Protein AF-A0A966RA26-F1 (afdb_monomer_lite)

Foldseek 3Di:
DVVVVVVVVVVVVVVVVVVVLQDDPDQDAQVQLQDVVVQVVLQVCQVVPWVWDDPDLVCNPCSLVVQCVLVVNHDSVVSQVQWLLFFCQWAPEPSQVVSNFNSVPPDDPPDGSVVVCVVQVWTARNVRGHIGGGNIHTNPGDGDDDHHD

Structure (mmCIF, N/CA/C/O backbone):
data_AF-A0A966RA26-F1
#
_entry.id   AF-A0A966RA26-F1
#
loop_
_atom_site.group_PDB
_atom_site.id
_atom_site.type_symbol
_atom_site.label_atom_id
_atom_site.label_alt_id
_atom_site.label_comp_id
_atom_site.label_asym_id
_atom_site.label_entity_id
_atom_site.label_seq_id
_atom_site.pdbx_PDB_ins_code
_atom_site.Cartn_x
_atom_site.Cartn_y
_atom_site.Cartn_z
_atom_site.occupancy
_atom_site.B_iso_or_equiv
_atom_site.auth_seq_id
_atom_site.auth_comp_id
_atom_site.auth_asym_id
_atom_site.auth_atom_id
_atom_site.pdbx_PDB_model_num
ATOM 1 N N . MET A 1 1 ? -38.266 -30.819 -6.755 1.00 63.22 1 MET A N 1
ATOM 2 C CA . MET A 1 1 ? -38.357 -29.348 -6.934 1.00 63.22 1 MET A CA 1
ATOM 3 C C . MET A 1 1 ? -38.166 -28.571 -5.631 1.00 63.22 1 MET A C 1
ATOM 5 O O . MET A 1 1 ? -37.283 -27.724 -5.590 1.00 63.22 1 MET A O 1
ATOM 9 N N . LEU A 1 2 ? -38.891 -28.904 -4.555 1.00 67.94 2 LEU A N 1
ATOM 10 C CA . LEU A 1 2 ? -38.866 -28.175 -3.273 1.00 67.94 2 LEU A CA 1
ATOM 11 C C . LEU A 1 2 ? -37.464 -28.025 -2.639 1.00 67.94 2 LEU A C 1
ATOM 13 O O . LEU A 1 2 ? -37.101 -26.960 -2.158 1.00 67.94 2 LEU A O 1
ATOM 17 N N . ARG A 1 3 ? -36.619 -29.062 -2.720 1.00 76.81 3 ARG A N 1
ATOM 18 C CA . ARG A 1 3 ? -35.261 -29.050 -2.141 1.00 76.81 3 ARG A CA 1
ATOM 19 C C . ARG A 1 3 ? -34.312 -28.044 -2.812 1.00 76.81 3 ARG A C 1
ATOM 21 O O . ARG A 1 3 ? -33.526 -27.401 -2.128 1.00 76.81 3 ARG A O 1
ATOM 28 N N . ARG A 1 4 ? -34.400 -27.871 -4.140 1.00 79.56 4 ARG A N 1
ATOM 29 C CA . ARG A 1 4 ? -33.624 -26.847 -4.874 1.00 79.56 4 ARG A CA 1
ATOM 30 C C . ARG A 1 4 ? -34.129 -25.437 -4.569 1.00 79.56 4 ARG A C 1
ATOM 32 O O . ARG A 1 4 ? -33.319 -24.526 -4.456 1.00 79.56 4 ARG A O 1
ATOM 39 N N . TYR A 1 5 ? -35.442 -25.281 -4.400 1.00 83.56 5 TYR A N 1
ATOM 40 C CA . TYR A 1 5 ? -36.055 -24.013 -4.009 1.00 83.56 5 TYR A CA 1
ATOM 41 C C . TYR A 1 5 ? -35.574 -23.564 -2.622 1.00 83.56 5 TYR A C 1
ATOM 43 O O . TYR A 1 5 ? -35.060 -22.460 -2.485 1.00 83.56 5 TYR A O 1
ATOM 51 N N . ILE A 1 6 ? -35.602 -24.464 -1.632 1.00 85.12 6 ILE A N 1
ATOM 52 C CA . ILE A 1 6 ? -35.115 -24.187 -0.271 1.00 85.12 6 ILE A CA 1
ATOM 53 C C . ILE A 1 6 ? -33.619 -23.834 -0.270 1.00 85.12 6 ILE A C 1
ATOM 55 O O . ILE A 1 6 ? -33.225 -22.860 0.360 1.00 85.12 6 ILE A O 1
ATOM 59 N N . ILE A 1 7 ? -32.778 -24.565 -1.015 1.00 86.94 7 ILE A N 1
ATOM 60 C CA . ILE A 1 7 ? -31.339 -24.249 -1.123 1.00 86.94 7 ILE A CA 1
ATOM 61 C C . ILE A 1 7 ? -31.110 -22.856 -1.733 1.00 86.94 7 ILE A C 1
ATOM 63 O O . ILE A 1 7 ? -30.216 -22.131 -1.294 1.00 86.94 7 ILE A O 1
ATOM 67 N N . ASN A 1 8 ? -31.905 -22.470 -2.733 1.00 85.50 8 ASN A N 1
ATOM 68 C CA . ASN A 1 8 ? -31.803 -21.152 -3.354 1.00 85.50 8 ASN A CA 1
ATOM 69 C C . ASN A 1 8 ? -32.271 -20.032 -2.417 1.00 85.50 8 ASN A C 1
ATOM 71 O O . ASN A 1 8 ? -31.614 -18.995 -2.365 1.00 85.50 8 ASN A O 1
ATOM 75 N N . GLU A 1 9 ? -33.337 -20.243 -1.644 1.00 89.50 9 GLU A N 1
ATOM 76 C CA . GLU A 1 9 ? -33.787 -19.266 -0.647 1.00 89.50 9 GLU A CA 1
ATOM 77 C C . GLU A 1 9 ? -32.794 -19.131 0.511 1.00 89.50 9 GLU A C 1
ATOM 79 O O . GLU A 1 9 ? -32.434 -18.015 0.877 1.00 89.50 9 GLU A O 1
ATOM 84 N N . ILE A 1 10 ? -32.218 -20.235 0.997 1.00 85.81 10 ILE A N 1
ATOM 85 C CA . ILE A 1 10 ? -31.133 -20.192 1.990 1.00 85.81 10 ILE A CA 1
ATOM 86 C C . ILE A 1 10 ? -29.924 -19.425 1.435 1.00 85.81 10 ILE A C 1
ATOM 88 O O . ILE A 1 10 ? -29.358 -18.579 2.124 1.00 85.81 10 ILE A O 1
ATOM 92 N N . ARG A 1 11 ? -29.540 -19.650 0.170 1.00 86.12 11 ARG A N 1
ATOM 93 C CA . ARG A 1 11 ? -28.471 -18.872 -0.479 1.00 86.12 11 ARG A CA 1
ATOM 94 C C . ARG A 1 11 ? -28.799 -17.387 -0.558 1.00 86.12 11 ARG A C 1
ATOM 96 O O . ARG A 1 11 ? -27.909 -16.588 -0.292 1.00 86.12 11 ARG A O 1
ATOM 103 N N . LYS A 1 12 ? -30.030 -17.010 -0.915 1.00 82.62 12 LYS A N 1
ATOM 104 C CA . LYS A 1 12 ? -30.457 -15.604 -0.951 1.00 82.62 12 LYS A CA 1
ATOM 105 C C . LYS A 1 12 ? -30.395 -14.966 0.431 1.00 82.62 12 LYS A C 1
ATOM 107 O O . LYS A 1 12 ? -29.879 -13.860 0.537 1.00 82.62 12 LYS A O 1
ATOM 112 N N . VAL A 1 13 ? -30.841 -15.666 1.474 1.00 78.38 13 VAL A N 1
ATOM 113 C CA . VAL A 1 13 ? -30.762 -15.184 2.861 1.00 78.38 13 VAL A CA 1
ATOM 114 C C . VAL A 1 13 ? -29.300 -14.990 3.275 1.00 78.38 13 VAL A C 1
ATOM 116 O O . VAL A 1 13 ? -28.931 -13.878 3.641 1.00 78.38 13 VAL A O 1
ATOM 119 N N . ILE A 1 14 ? -28.438 -15.993 3.076 1.00 75.00 14 ILE A N 1
ATOM 120 C CA . ILE A 1 14 ? -26.996 -15.911 3.383 1.00 75.00 14 ILE A CA 1
ATOM 121 C C . ILE A 1 14 ? -26.301 -14.795 2.583 1.00 75.00 14 ILE A C 1
ATOM 123 O O . ILE A 1 14 ? -25.427 -14.097 3.098 1.00 75.00 14 ILE A O 1
ATOM 127 N N . LEU A 1 15 ? -26.656 -14.614 1.307 1.00 69.12 15 LEU A N 1
ATOM 128 C CA . LEU A 1 15 ? -26.140 -13.518 0.483 1.00 69.12 15 LEU A CA 1
ATOM 129 C C . LEU A 1 15 ? -26.641 -12.162 0.992 1.00 69.12 15 LEU A C 1
ATOM 131 O O . LEU A 1 15 ? -25.860 -11.220 1.056 1.00 69.12 15 LEU A O 1
ATOM 135 N N . SER A 1 16 ? -27.907 -12.066 1.400 1.00 63.69 16 SER A N 1
ATOM 136 C CA . SER A 1 16 ? -28.485 -10.837 1.947 1.00 63.69 16 SER A CA 1
ATOM 137 C C . SER A 1 16 ? -27.855 -10.440 3.286 1.00 63.69 16 SER A C 1
ATOM 139 O O . SER A 1 16 ? -27.627 -9.257 3.518 1.00 63.69 16 SER A O 1
ATOM 141 N N . GLU A 1 17 ? -27.504 -11.405 4.138 1.00 60.62 17 GLU A N 1
ATOM 142 C CA . GLU A 1 17 ? -26.775 -11.170 5.389 1.00 60.62 17 GLU A CA 1
ATOM 143 C C . GLU A 1 17 ? -25.339 -10.708 5.121 1.00 60.62 17 GLU A C 1
ATOM 145 O O . GLU A 1 17 ? -24.902 -9.715 5.700 1.00 60.62 17 GLU A O 1
ATOM 150 N N . LYS A 1 18 ? -24.643 -11.330 4.157 1.00 56.41 18 LYS A N 1
ATOM 151 C CA . LYS A 1 18 ? -23.314 -10.877 3.706 1.00 56.41 18 LYS A CA 1
ATOM 152 C C . LYS A 1 18 ? -23.324 -9.451 3.152 1.00 56.41 18 LYS A C 1
ATOM 154 O O . LYS A 1 18 ? -22.372 -8.718 3.376 1.00 56.41 18 LYS A O 1
ATOM 159 N N . VAL A 1 19 ? -24.390 -9.051 2.456 1.00 55.00 19 VAL A N 1
ATOM 160 C CA . VAL A 1 19 ? -24.553 -7.688 1.915 1.00 55.00 19 VAL A CA 1
ATOM 161 C C . VAL A 1 19 ? -24.877 -6.666 3.016 1.00 55.00 19 VAL A C 1
ATOM 163 O O . VAL A 1 19 ? -24.538 -5.491 2.883 1.00 55.00 19 VAL A O 1
ATOM 166 N N . LYS A 1 20 ? -25.505 -7.083 4.125 1.00 49.97 20 LYS A N 1
ATOM 167 C CA . LYS A 1 20 ? -25.838 -6.189 5.249 1.00 49.97 20 LYS A CA 1
ATOM 168 C C . LYS A 1 20 ? -24.618 -5.769 6.076 1.00 49.97 20 LYS A C 1
ATOM 170 O O . LYS A 1 20 ? -24.649 -4.690 6.660 1.00 49.97 20 LYS A O 1
ATOM 175 N N . GLU A 1 21 ? -23.544 -6.557 6.098 1.00 48.75 21 GLU A N 1
ATOM 176 C CA . GLU A 1 21 ? -22.324 -6.217 6.849 1.00 48.75 21 GLU A CA 1
ATOM 177 C C . GLU A 1 21 ? -21.466 -5.107 6.212 1.00 48.75 21 GLU A C 1
ATOM 179 O O . GLU A 1 21 ? -20.607 -4.552 6.895 1.00 48.75 21 GLU A O 1
ATOM 184 N N . ASP A 1 22 ? -21.722 -4.727 4.955 1.00 48.31 22 ASP A N 1
ATOM 185 C CA . ASP A 1 22 ? -20.960 -3.680 4.255 1.00 48.31 22 ASP A CA 1
ATOM 186 C C . ASP A 1 22 ? -21.591 -2.275 4.358 1.00 48.31 22 ASP A C 1
ATOM 188 O O . ASP A 1 22 ? -21.029 -1.295 3.867 1.00 48.31 22 ASP A O 1
ATOM 192 N N . LYS A 1 23 ? -22.742 -2.124 5.034 1.00 45.75 23 LYS A N 1
ATOM 193 C CA . LYS A 1 23 ? -23.426 -0.828 5.204 1.00 45.75 23 LYS A CA 1
ATOM 194 C C . LYS A 1 23 ? -23.487 -0.369 6.662 1.00 45.75 23 LYS A C 1
ATOM 196 O O . LYS A 1 23 ? -24.548 -0.410 7.274 1.00 45.75 23 LYS A O 1
ATOM 201 N N . LYS A 1 24 ? -22.385 0.187 7.175 1.00 43.34 24 LYS A N 1
ATOM 202 C CA . LYS A 1 24 ? -22.418 1.296 8.153 1.00 43.34 24 LYS A CA 1
ATOM 203 C C . LYS A 1 24 ? -21.231 2.236 7.928 1.00 43.34 24 LYS A C 1
ATOM 205 O O . LYS A 1 24 ? -20.143 2.050 8.462 1.00 43.34 24 LYS A O 1
ATOM 210 N N . SER A 1 25 ? -21.463 3.258 7.111 1.00 49.84 25 SER A N 1
ATOM 211 C CA . SER A 1 25 ? -20.623 4.451 7.013 1.00 49.84 25 SER A CA 1
ATOM 212 C C . SER A 1 25 ? -20.858 5.340 8.235 1.00 49.84 25 SER A C 1
ATOM 214 O O . SER A 1 25 ? -22.004 5.688 8.516 1.00 49.84 25 SER A O 1
ATOM 216 N N . GLY A 1 26 ? -19.792 5.719 8.937 1.00 49.78 26 GLY A N 1
ATOM 217 C CA . GLY A 1 26 ? -19.853 6.735 9.990 1.00 49.78 26 GLY A CA 1
ATOM 218 C C . GLY A 1 26 ? -18.783 6.541 11.049 1.00 49.78 26 GLY A C 1
ATOM 219 O O . GLY A 1 26 ? -17.806 7.277 11.049 1.00 49.78 26 GLY A O 1
ATOM 220 N N . ASP A 1 27 ? -18.898 5.498 11.876 1.00 58.19 27 ASP A N 1
ATOM 221 C CA . ASP A 1 27 ? -18.121 5.384 13.126 1.00 58.19 27 ASP A CA 1
ATOM 222 C C . ASP A 1 27 ? -17.381 4.067 13.358 1.00 58.19 27 ASP A C 1
ATOM 224 O O . ASP A 1 27 ? -16.516 3.995 14.227 1.00 58.19 27 ASP A O 1
ATOM 228 N N . THR A 1 28 ? -17.634 3.036 12.559 1.00 83.25 28 THR A N 1
ATOM 229 C CA . THR A 1 28 ? -17.055 1.707 12.788 1.00 83.25 28 THR A CA 1
ATOM 230 C C . THR A 1 28 ? -15.886 1.411 11.852 1.00 83.25 28 THR A C 1
ATOM 232 O O . THR A 1 28 ? -15.922 1.758 10.671 1.00 83.25 28 THR A O 1
ATOM 235 N N . CYS A 1 29 ? -14.847 0.754 12.375 1.00 92.50 29 CYS A N 1
ATOM 236 C CA . CYS A 1 29 ? -13.703 0.289 11.591 1.00 92.50 29 CYS A CA 1
ATOM 237 C C . CYS A 1 29 ? -14.141 -0.630 10.438 1.00 92.50 29 CYS A C 1
ATOM 239 O O . CYS A 1 29 ? -15.020 -1.472 10.651 1.00 92.50 29 CYS A O 1
ATOM 241 N N . PRO A 1 30 ? -13.539 -0.531 9.234 1.00 95.00 30 PRO A N 1
ATOM 242 C CA . PRO A 1 30 ? -13.830 -1.479 8.166 1.00 95.00 30 PRO A CA 1
ATOM 243 C C . PRO A 1 30 ? -13.511 -2.903 8.626 1.00 95.00 30 PRO A C 1
ATOM 245 O O . PRO A 1 30 ? -12.447 -3.151 9.184 1.00 95.00 30 PRO A O 1
ATOM 248 N N . ARG A 1 31 ? -14.393 -3.870 8.360 1.00 94.88 31 ARG A N 1
ATOM 249 C CA . ARG A 1 31 ? -14.232 -5.242 8.875 1.00 94.88 31 ARG A CA 1
ATOM 250 C C . ARG A 1 31 ? -12.881 -5.861 8.531 1.00 94.88 31 ARG A C 1
ATOM 252 O O . ARG A 1 31 ? -12.254 -6.465 9.389 1.00 94.88 31 ARG A O 1
ATOM 259 N N . ALA A 1 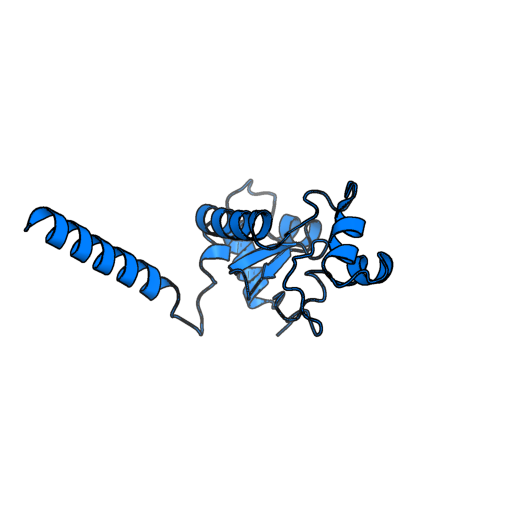32 ? -12.389 -5.647 7.313 1.00 96.44 32 ALA A N 1
ATOM 260 C CA . ALA A 1 32 ? -11.094 -6.162 6.872 1.00 96.44 32 ALA A CA 1
ATOM 261 C C . ALA A 1 32 ? -9.885 -5.526 7.591 1.00 96.44 32 ALA A C 1
ATOM 263 O O . ALA A 1 32 ? -8.778 -6.051 7.502 1.00 96.44 32 ALA A O 1
ATOM 264 N N . THR A 1 33 ? -10.042 -4.422 8.330 1.00 95.19 33 THR A N 1
ATOM 265 C CA . THR A 1 33 ? -8.964 -3.964 9.218 1.00 95.19 33 THR A CA 1
ATOM 266 C C . THR A 1 33 ? -8.881 -4.813 10.481 1.00 95.19 33 THR A C 1
ATOM 268 O O . THR A 1 33 ? -7.827 -4.817 11.103 1.00 95.19 33 THR A O 1
ATOM 271 N N . GLN A 1 34 ? -9.950 -5.505 10.886 1.00 93.19 34 GLN A N 1
ATOM 272 C CA . GLN A 1 34 ? -10.021 -6.311 12.117 1.00 93.19 34 GLN A CA 1
ATOM 273 C C . GLN A 1 34 ? -9.971 -7.816 11.847 1.00 93.19 34 GLN A C 1
ATOM 275 O O . GLN A 1 34 ? -9.343 -8.551 12.593 1.00 93.19 34 GLN A O 1
ATOM 280 N N . ASP A 1 35 ? -10.607 -8.274 10.770 1.00 93.69 35 ASP A N 1
ATOM 281 C CA . ASP A 1 35 ? -10.712 -9.685 10.408 1.00 93.69 35 ASP A CA 1
ATOM 282 C C . ASP A 1 35 ? -9.562 -10.091 9.461 1.00 93.69 35 ASP A C 1
ATOM 284 O O . ASP A 1 35 ? -9.554 -9.694 8.284 1.00 93.69 35 ASP A O 1
ATOM 288 N N . PRO A 1 36 ? -8.588 -10.900 9.925 1.00 93.81 36 PRO A N 1
ATOM 289 C CA . PRO A 1 36 ? -7.460 -11.327 9.102 1.00 93.81 36 PRO A CA 1
ATOM 290 C C . PRO A 1 36 ? -7.864 -12.276 7.964 1.00 93.81 36 PRO A C 1
ATOM 292 O O . PRO A 1 36 ? -7.206 -12.279 6.917 1.00 93.81 36 PRO A O 1
ATOM 295 N N . VAL A 1 37 ? -8.938 -13.057 8.123 1.00 95.88 37 VAL A N 1
ATOM 296 C CA . VAL A 1 37 ? -9.435 -13.987 7.100 1.00 95.88 37 VAL A CA 1
ATOM 297 C C . VAL A 1 37 ? -10.077 -13.202 5.962 1.00 95.88 37 VAL A C 1
ATOM 299 O O . VAL A 1 37 ? -9.727 -13.414 4.795 1.00 95.88 37 VAL A O 1
ATOM 302 N N . LEU A 1 38 ? -10.949 -12.242 6.280 1.00 97.06 38 LEU A N 1
ATOM 303 C CA . LEU A 1 38 ? -11.549 -11.356 5.280 1.00 97.06 38 LEU A CA 1
ATOM 304 C C . LEU A 1 38 ? -10.483 -10.510 4.572 1.00 97.06 38 LEU A C 1
ATOM 306 O O . LEU A 1 38 ? -10.469 -10.439 3.341 1.00 97.06 38 LEU A O 1
ATOM 310 N N . ASN A 1 39 ? -9.541 -9.937 5.326 1.00 97.44 39 ASN A N 1
ATOM 311 C CA . ASN A 1 39 ? -8.422 -9.183 4.765 1.00 97.44 39 ASN A CA 1
ATOM 312 C C . ASN A 1 39 ? -7.602 -10.020 3.774 1.00 97.44 39 ASN A C 1
ATOM 314 O O . ASN A 1 39 ? -7.287 -9.570 2.672 1.00 97.44 39 ASN A O 1
ATOM 318 N N . THR A 1 40 ? -7.273 -11.257 4.153 1.00 97.50 40 THR A N 1
ATOM 319 C CA . THR A 1 40 ? -6.479 -12.173 3.325 1.00 97.50 40 THR A CA 1
ATOM 320 C C . THR A 1 40 ? -7.243 -12.596 2.080 1.00 97.50 40 THR A C 1
ATOM 322 O O . THR A 1 40 ? -6.665 -12.634 0.994 1.00 97.50 40 THR A O 1
ATOM 325 N N . LYS A 1 41 ? -8.548 -12.855 2.197 1.00 98.44 41 LYS A N 1
ATOM 326 C CA . LYS A 1 41 ? -9.412 -13.145 1.052 1.00 98.44 41 LYS A CA 1
ATOM 327 C C . LYS A 1 41 ? -9.408 -11.993 0.044 1.00 98.44 41 LYS A C 1
ATOM 329 O O . LYS A 1 41 ? -9.210 -12.236 -1.147 1.00 98.44 41 LYS A O 1
ATOM 334 N N . ASN A 1 42 ? -9.574 -10.758 0.513 1.00 98.50 42 ASN A N 1
ATOM 335 C CA . ASN A 1 42 ? -9.599 -9.572 -0.343 1.00 98.50 42 ASN A CA 1
ATOM 336 C C . ASN A 1 42 ? -8.227 -9.304 -0.983 1.00 98.50 42 ASN A C 1
ATOM 338 O O . ASN A 1 42 ? -8.143 -9.119 -2.196 1.00 98.50 42 ASN A O 1
ATOM 342 N N . ARG A 1 43 ? -7.136 -9.414 -0.212 1.00 98.44 43 ARG A N 1
ATOM 343 C CA . ARG A 1 43 ? -5.763 -9.328 -0.734 1.00 98.44 43 ARG A CA 1
ATOM 344 C C . ARG A 1 43 ? -5.498 -10.377 -1.813 1.00 98.44 43 ARG A C 1
ATOM 346 O O . ARG A 1 43 ? -4.966 -10.052 -2.866 1.00 98.44 43 ARG A O 1
ATOM 353 N N . ASN A 1 44 ? -5.874 -11.632 -1.576 1.00 98.31 44 ASN A N 1
ATOM 354 C CA . ASN A 1 44 ? -5.636 -12.716 -2.529 1.00 98.31 44 ASN A CA 1
ATOM 355 C C . ASN A 1 44 ? -6.461 -12.543 -3.809 1.00 98.31 44 ASN A C 1
ATOM 357 O O . ASN A 1 44 ? -5.987 -12.907 -4.883 1.00 98.31 44 ASN A O 1
ATOM 361 N N . LYS A 1 45 ? -7.666 -11.965 -3.717 1.00 98.44 45 LYS A N 1
ATOM 362 C CA . LYS A 1 45 ? -8.428 -11.548 -4.899 1.00 98.44 45 LYS A CA 1
ATOM 363 C C . LYS A 1 45 ? -7.659 -10.484 -5.688 1.00 98.44 45 LYS A C 1
ATOM 365 O O . LYS A 1 45 ? -7.498 -10.647 -6.891 1.00 98.44 45 LYS A O 1
ATOM 370 N N . ALA A 1 46 ? -7.132 -9.459 -5.015 1.00 98.44 46 ALA A N 1
ATOM 371 C CA . ALA A 1 46 ? -6.352 -8.404 -5.661 1.00 98.44 46 ALA A CA 1
ATOM 372 C C . ALA A 1 46 ? -5.051 -8.924 -6.302 1.00 98.44 46 ALA A C 1
ATOM 374 O O . ALA A 1 46 ? -4.702 -8.495 -7.394 1.00 98.44 46 ALA A O 1
ATOM 375 N N . ILE A 1 47 ? -4.368 -9.893 -5.683 1.00 98.38 47 ILE A N 1
ATOM 376 C CA . ILE A 1 47 ? -3.187 -10.546 -6.279 1.00 98.38 47 ILE A CA 1
ATOM 377 C C . ILE A 1 47 ? -3.567 -11.269 -7.574 1.00 98.38 47 ILE A C 1
ATOM 379 O O . ILE A 1 47 ? -2.892 -11.118 -8.582 1.00 98.38 47 ILE A O 1
ATOM 383 N N . LYS A 1 48 ? -4.646 -12.060 -7.549 1.00 98.00 48 LYS A N 1
ATOM 384 C CA . LYS A 1 48 ? -5.012 -12.942 -8.667 1.00 98.00 48 LYS A CA 1
ATOM 385 C C . LYS A 1 48 ? -5.694 -12.233 -9.832 1.00 98.00 48 LYS A C 1
ATOM 387 O O . LYS A 1 48 ? -5.662 -12.756 -10.935 1.00 98.00 48 LYS A O 1
ATOM 392 N N . GLN A 1 49 ? -6.402 -11.140 -9.564 1.00 97.75 49 GLN A N 1
ATOM 393 C CA . GLN A 1 49 ? -7.302 -10.519 -10.543 1.00 97.75 49 GLN A CA 1
ATOM 394 C C . GLN A 1 49 ? -6.935 -9.078 -10.884 1.00 97.75 49 GLN A C 1
ATOM 396 O O . GLN A 1 49 ? -7.493 -8.546 -11.832 1.00 97.75 49 GLN A O 1
ATOM 401 N N . LEU A 1 50 ? -6.088 -8.432 -10.078 1.00 97.88 50 LEU A N 1
ATOM 402 C CA . LEU A 1 50 ? -5.833 -6.990 -10.153 1.00 97.88 50 LEU A CA 1
ATOM 403 C C . LEU A 1 50 ? -4.340 -6.668 -9.995 1.00 97.88 50 LEU A C 1
ATOM 405 O O . LEU A 1 50 ? -3.994 -5.578 -9.538 1.00 97.88 50 LEU A O 1
ATOM 409 N N . GLY A 1 51 ? -3.462 -7.641 -10.252 1.00 97.75 51 GLY A N 1
ATOM 410 C CA . GLY A 1 51 ? -2.017 -7.424 -10.290 1.00 97.75 51 GLY A CA 1
ATOM 411 C C . GLY A 1 51 ? -1.419 -6.843 -9.008 1.00 97.75 51 GLY A C 1
ATOM 412 O O . GLY A 1 51 ? -0.436 -6.103 -9.076 1.00 97.75 51 GLY A O 1
ATOM 413 N N . TYR A 1 52 ? -2.006 -7.123 -7.832 1.00 98.56 52 TYR A N 1
ATOM 414 C CA . TYR A 1 52 ? -1.492 -6.574 -6.577 1.00 98.56 52 TYR A CA 1
ATOM 415 C C . TYR A 1 52 ? -0.097 -7.121 -6.262 1.00 98.56 52 TYR A C 1
ATOM 417 O O . TYR A 1 52 ? 0.056 -8.284 -5.880 1.00 98.56 52 TYR A O 1
ATOM 425 N N . GLY A 1 53 ? 0.923 -6.272 -6.366 1.00 97.62 53 GLY A N 1
ATOM 426 C CA . GLY A 1 53 ? 2.303 -6.717 -6.271 1.00 97.62 53 GLY A CA 1
ATOM 427 C C . GLY A 1 53 ? 3.348 -5.603 -6.389 1.00 97.62 53 GLY A C 1
ATOM 428 O O . GLY A 1 53 ? 3.022 -4.426 -6.222 1.00 97.62 53 GLY A O 1
ATOM 429 N N . PRO A 1 54 ? 4.620 -5.979 -6.596 1.00 97.12 54 PRO A N 1
ATOM 430 C CA . PRO A 1 54 ? 5.114 -7.355 -6.483 1.00 97.12 54 PRO A CA 1
ATOM 431 C C . PRO A 1 54 ? 4.999 -7.864 -5.032 1.00 97.12 54 PRO A C 1
ATOM 433 O O . PRO A 1 54 ? 4.893 -7.086 -4.073 1.00 97.12 54 PRO A O 1
ATOM 436 N N . ALA A 1 55 ? 5.022 -9.187 -4.836 1.00 94.69 55 ALA A N 1
ATOM 437 C CA . ALA A 1 55 ? 4.960 -9.777 -3.494 1.00 94.69 55 ALA A CA 1
ATOM 438 C C . ALA A 1 55 ? 6.123 -9.289 -2.611 1.00 94.69 55 ALA A C 1
ATOM 440 O O . ALA A 1 55 ? 5.904 -8.907 -1.462 1.00 94.69 55 ALA A O 1
ATOM 441 N N . ASN A 1 56 ? 7.334 -9.205 -3.163 1.00 95.75 56 ASN A N 1
ATOM 442 C CA . ASN A 1 56 ? 8.477 -8.559 -2.528 1.00 95.75 56 ASN A CA 1
ATOM 443 C C . ASN A 1 56 ? 8.981 -7.404 -3.413 1.00 95.75 56 ASN A C 1
ATOM 445 O O . ASN A 1 56 ? 9.662 -7.666 -4.401 1.00 95.75 56 ASN A O 1
ATOM 449 N N . PRO A 1 57 ? 8.716 -6.132 -3.058 1.00 94.94 57 PRO A N 1
ATOM 450 C CA . PRO A 1 57 ? 9.224 -4.975 -3.805 1.00 94.94 57 PRO A CA 1
ATOM 451 C C . PRO A 1 57 ? 10.746 -4.913 -3.974 1.00 94.94 57 PRO A C 1
ATOM 453 O O . PRO A 1 57 ? 11.210 -4.271 -4.907 1.00 94.94 57 PRO A O 1
ATOM 456 N N . ALA A 1 58 ? 11.526 -5.580 -3.114 1.00 96.06 58 ALA A N 1
ATOM 457 C CA . ALA A 1 58 ? 12.983 -5.657 -3.248 1.00 96.06 58 ALA A CA 1
ATOM 458 C C . ALA A 1 58 ? 13.458 -6.753 -4.220 1.00 96.06 58 ALA A C 1
ATOM 460 O O . ALA A 1 58 ? 14.634 -6.798 -4.564 1.00 96.06 58 ALA A O 1
ATOM 461 N N . LYS A 1 59 ? 12.564 -7.654 -4.642 1.00 97.19 59 LYS A N 1
ATOM 462 C CA . LYS A 1 59 ? 12.835 -8.727 -5.607 1.00 97.19 59 LYS A CA 1
ATOM 463 C C . LYS A 1 59 ? 11.678 -8.802 -6.614 1.00 97.19 59 LYS A C 1
ATOM 465 O O . LYS A 1 59 ? 10.906 -9.758 -6.561 1.00 97.19 59 LYS A O 1
ATOM 470 N N . PRO A 1 60 ? 11.498 -7.768 -7.458 1.00 96.88 60 PRO A N 1
ATOM 471 C CA . PRO A 1 60 ? 10.325 -7.664 -8.319 1.00 96.88 60 PRO A CA 1
ATOM 472 C C . PRO A 1 60 ? 10.330 -8.655 -9.490 1.00 96.88 60 PRO A C 1
ATOM 474 O O . PRO A 1 60 ? 9.252 -8.954 -9.990 1.00 96.88 60 PRO A O 1
ATOM 477 N N . GLY A 1 61 ? 11.496 -9.166 -9.911 1.00 97.25 61 GLY A N 1
ATOM 478 C CA . GLY A 1 61 ? 11.606 -9.875 -11.191 1.00 97.25 61 GLY A CA 1
ATOM 479 C C . GLY A 1 61 ? 11.104 -8.984 -12.327 1.00 97.25 61 GLY A C 1
ATOM 480 O O . GLY A 1 61 ? 11.310 -7.769 -12.263 1.00 97.25 61 GLY A O 1
ATOM 481 N N . ASP A 1 62 ? 10.359 -9.582 -13.254 1.00 97.75 62 ASP A N 1
ATOM 482 C CA . ASP A 1 62 ? 9.824 -8.918 -14.452 1.00 97.75 62 ASP A CA 1
ATOM 483 C C . ASP A 1 62 ? 8.513 -8.139 -14.192 1.00 97.75 62 ASP A C 1
ATOM 485 O O . ASP A 1 62 ? 7.874 -7.615 -15.101 1.00 97.75 62 ASP A O 1
ATOM 489 N N . PHE A 1 63 ? 8.080 -8.041 -12.925 1.00 98.38 63 PHE A N 1
ATOM 490 C CA . PHE A 1 63 ? 6.784 -7.456 -12.555 1.00 98.38 63 PHE A CA 1
ATOM 491 C C . PHE A 1 63 ? 6.581 -6.033 -13.093 1.00 98.38 63 PHE A C 1
ATOM 493 O O . PHE A 1 63 ? 5.453 -5.630 -13.376 1.00 98.38 63 PHE A O 1
ATOM 500 N N . TRP A 1 64 ? 7.646 -5.229 -13.153 1.00 98.38 64 TRP A N 1
ATOM 501 C CA . TRP A 1 64 ? 7.522 -3.837 -13.583 1.00 98.38 64 TRP A CA 1
ATOM 502 C C . TRP A 1 64 ? 7.524 -3.689 -15.101 1.00 98.38 64 TRP A C 1
ATOM 504 O O . TRP A 1 64 ? 6.858 -2.774 -15.580 1.00 98.38 64 TRP A O 1
ATOM 514 N N . GLU A 1 65 ? 8.211 -4.567 -15.835 1.00 98.56 65 GLU A N 1
ATOM 515 C CA . GLU A 1 65 ? 8.044 -4.696 -17.283 1.00 98.56 65 GLU A CA 1
ATOM 516 C C . GLU A 1 65 ? 6.601 -5.101 -17.619 1.00 98.56 65 GLU A C 1
ATOM 518 O O . GLU A 1 65 ? 5.927 -4.380 -18.347 1.00 98.56 65 GLU A O 1
ATOM 523 N N . GLU A 1 66 ? 6.069 -6.155 -16.989 1.00 98.25 66 GLU A N 1
ATOM 524 C CA . GLU A 1 66 ? 4.680 -6.603 -17.201 1.00 98.25 66 GLU A CA 1
ATOM 525 C C . GLU A 1 66 ? 3.652 -5.516 -16.839 1.00 98.25 66 GLU A C 1
ATOM 527 O O . GLU A 1 66 ? 2.599 -5.375 -17.463 1.00 98.25 66 GLU A O 1
ATOM 532 N N . LYS A 1 67 ? 3.932 -4.726 -15.794 1.00 98.38 67 LYS A N 1
ATOM 533 C CA . LYS A 1 67 ? 3.064 -3.611 -15.399 1.00 98.38 67 LYS A CA 1
ATOM 534 C C . LYS A 1 67 ? 3.075 -2.493 -16.436 1.00 98.38 67 LYS A C 1
ATOM 536 O O . LYS A 1 67 ? 2.025 -1.905 -16.663 1.00 98.38 67 LYS A O 1
ATOM 541 N N . ALA A 1 68 ? 4.238 -2.186 -16.998 1.00 98.56 68 ALA A N 1
ATOM 542 C CA . ALA A 1 68 ? 4.392 -1.180 -18.037 1.00 98.56 68 ALA A CA 1
ATOM 543 C C . ALA A 1 68 ? 3.650 -1.579 -19.319 1.00 98.56 68 ALA A C 1
ATOM 545 O O . ALA A 1 68 ? 2.866 -0.782 -19.820 1.00 98.56 68 ALA A O 1
ATOM 546 N N . GLU A 1 69 ? 3.817 -2.827 -19.767 1.00 98.50 69 GLU A N 1
ATOM 547 C CA . GLU A 1 69 ? 3.099 -3.392 -20.920 1.00 98.50 69 GLU A CA 1
ATOM 548 C C . GLU A 1 69 ? 1.576 -3.306 -20.731 1.00 98.50 69 GLU A C 1
ATOM 550 O O . GLU A 1 69 ? 0.859 -2.829 -21.605 1.00 98.50 69 GLU A O 1
ATOM 555 N N . MET A 1 70 ? 1.073 -3.682 -19.547 1.00 97.75 70 MET A N 1
ATOM 556 C CA . MET A 1 70 ? -0.363 -3.620 -19.238 1.00 97.75 70 MET A CA 1
ATOM 557 C C . MET A 1 70 ? -0.950 -2.203 -19.338 1.00 97.75 70 MET A C 1
ATOM 559 O O . MET A 1 70 ? -2.119 -2.053 -19.684 1.00 97.75 70 MET A O 1
ATOM 563 N N . TRP A 1 71 ? -0.153 -1.174 -19.046 1.00 97.19 71 TRP A N 1
ATOM 564 C CA . TRP A 1 71 ? -0.544 0.234 -19.147 1.00 97.19 71 TRP A CA 1
ATOM 565 C C . TRP A 1 71 ? -0.208 0.831 -20.525 1.00 97.19 71 TRP A C 1
ATOM 567 O O . TRP A 1 71 ? 0.205 1.982 -20.596 1.00 97.19 71 TRP A O 1
ATOM 577 N N . ASP A 1 72 ? -0.392 0.066 -21.604 1.00 97.94 72 ASP A N 1
ATOM 578 C CA . ASP A 1 72 ? -0.110 0.474 -22.989 1.00 97.94 72 ASP A CA 1
ATOM 579 C C . ASP A 1 72 ? 1.368 0.851 -23.225 1.00 97.94 72 ASP A C 1
ATOM 581 O O . ASP A 1 72 ? 1.684 1.910 -23.772 1.00 97.94 72 ASP A O 1
ATOM 585 N N . ASP A 1 73 ? 2.283 -0.025 -22.797 1.00 98.12 73 ASP A N 1
ATOM 586 C CA . ASP A 1 73 ? 3.733 0.090 -23.038 1.00 98.12 73 ASP A CA 1
ATOM 587 C C . ASP A 1 73 ? 4.373 1.407 -22.541 1.00 98.12 73 ASP A C 1
ATOM 589 O O . ASP A 1 73 ? 5.330 1.931 -23.125 1.00 98.12 73 ASP A O 1
ATOM 593 N N . ILE A 1 74 ? 3.877 1.957 -21.427 1.00 98.50 74 ILE A N 1
ATOM 594 C CA . ILE A 1 74 ? 4.485 3.131 -20.778 1.00 98.50 74 ILE A CA 1
ATOM 595 C C . ILE A 1 74 ? 5.919 2.846 -20.298 1.00 98.50 74 ILE A C 1
ATOM 597 O O . ILE A 1 74 ? 6.316 1.698 -20.100 1.00 98.50 74 ILE A O 1
ATOM 601 N N . PRO A 1 75 ? 6.732 3.874 -20.000 1.00 98.75 75 PRO A N 1
ATOM 602 C CA . PRO A 1 75 ? 8.032 3.657 -19.380 1.00 98.75 75 PRO A CA 1
ATOM 603 C C . PRO A 1 75 ? 7.935 2.888 -18.049 1.00 98.75 75 PRO A C 1
ATOM 605 O O . PRO A 1 75 ? 7.152 3.226 -17.162 1.00 98.75 75 PRO A O 1
ATOM 608 N N . VAL A 1 76 ? 8.830 1.919 -17.828 1.00 98.50 76 VAL A N 1
ATOM 609 C CA . VAL A 1 76 ? 8.939 1.173 -16.553 1.00 98.50 76 VAL A CA 1
ATOM 610 C C . VAL A 1 76 ? 9.108 2.102 -15.340 1.00 98.50 76 VAL A C 1
ATOM 612 O O . VAL A 1 76 ? 8.649 1.800 -14.236 1.00 98.50 76 VAL A O 1
ATOM 615 N N . SER A 1 77 ? 9.773 3.246 -15.518 1.00 98.44 77 SER A N 1
ATOM 616 C CA . SER A 1 77 ? 9.903 4.280 -14.484 1.00 98.44 77 SER A CA 1
ATOM 617 C C . SER A 1 77 ? 8.559 4.905 -14.104 1.00 98.44 77 SER A C 1
ATOM 619 O O . SER A 1 77 ? 8.333 5.182 -12.925 1.00 98.44 77 SER A O 1
ATOM 621 N N . GLU A 1 78 ? 7.667 5.091 -15.074 1.00 98.50 78 GLU A N 1
ATOM 622 C CA . GLU A 1 78 ? 6.316 5.597 -14.863 1.00 98.50 78 GLU A CA 1
ATOM 623 C C . GLU A 1 78 ? 5.461 4.560 -14.132 1.00 98.50 78 GLU A C 1
ATOM 625 O O . GLU A 1 78 ? 4.909 4.877 -13.077 1.00 98.50 78 GLU A O 1
ATOM 630 N N . ALA A 1 79 ? 5.481 3.295 -14.569 1.00 98.31 79 ALA A N 1
ATOM 631 C CA . ALA A 1 79 ? 4.811 2.196 -13.866 1.00 98.31 79 ALA A CA 1
ATOM 632 C C . ALA A 1 79 ? 5.266 2.093 -12.394 1.00 98.31 79 ALA A C 1
ATOM 634 O O . ALA A 1 79 ? 4.446 1.974 -11.481 1.00 98.31 79 ALA A O 1
ATOM 635 N N . LYS A 1 80 ? 6.576 2.229 -12.129 1.00 98.19 80 LYS A N 1
ATOM 636 C CA . LYS A 1 80 ? 7.155 2.248 -10.769 1.00 98.19 80 LYS A CA 1
ATOM 637 C C . LYS A 1 80 ? 6.706 3.437 -9.916 1.00 98.19 80 LYS A C 1
ATOM 639 O O . LYS A 1 80 ? 6.807 3.369 -8.689 1.00 98.19 80 LYS A O 1
ATOM 644 N N . SER A 1 81 ? 6.228 4.517 -10.531 1.00 98.19 81 SER A N 1
ATOM 645 C CA . SER A 1 81 ? 5.702 5.686 -9.821 1.00 98.19 81 SER A CA 1
ATOM 646 C C . SER A 1 81 ? 4.257 5.492 -9.342 1.00 98.19 81 SER A C 1
ATOM 648 O O . SER A 1 81 ? 3.828 6.162 -8.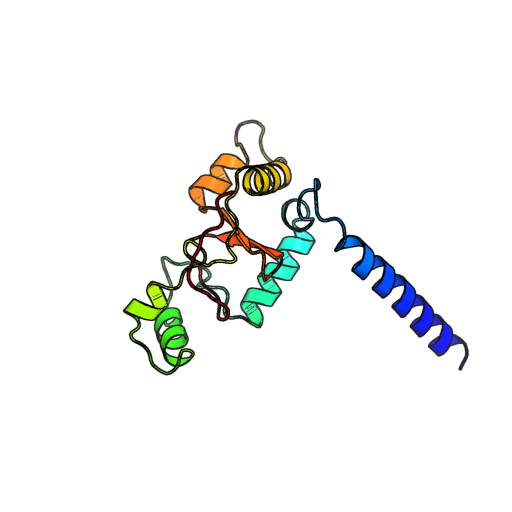402 1.00 98.19 81 SER A O 1
ATOM 650 N N . MET A 1 82 ? 3.518 4.544 -9.922 1.00 98.44 82 MET A N 1
ATOM 651 C CA . MET A 1 82 ? 2.107 4.280 -9.632 1.00 98.44 82 MET A CA 1
ATOM 652 C C . MET A 1 82 ? 1.969 3.338 -8.428 1.00 98.44 82 MET A C 1
ATOM 654 O O . MET A 1 82 ? 1.807 2.132 -8.583 1.00 98.44 82 MET A O 1
ATOM 658 N N . LEU A 1 83 ? 2.062 3.853 -7.198 1.00 98.56 83 LEU A N 1
ATOM 659 C CA . LEU A 1 83 ? 2.104 3.048 -5.968 1.00 98.56 83 LEU A CA 1
ATOM 660 C C . LEU A 1 83 ? 0.831 3.188 -5.116 1.00 98.56 83 LEU A C 1
ATOM 662 O O . LEU A 1 83 ? 0.170 4.220 -5.116 1.00 98.56 83 LEU A O 1
ATOM 666 N N . CYS A 1 84 ? 0.504 2.193 -4.283 1.00 98.62 84 CYS A N 1
ATOM 667 C CA . CYS A 1 84 ? -0.538 2.320 -3.250 1.00 98.62 84 CYS A CA 1
ATOM 668 C C . CYS A 1 84 ? -0.302 3.610 -2.445 1.00 98.62 84 CYS A C 1
ATOM 670 O O . CYS A 1 84 ? -1.235 4.364 -2.217 1.00 98.62 84 CYS A O 1
ATOM 672 N N . GLY A 1 85 ? 0.950 3.919 -2.085 1.00 98.25 85 GLY A N 1
ATOM 673 C CA . GLY A 1 85 ? 1.304 5.091 -1.281 1.00 98.25 85 GLY A CA 1
ATOM 674 C C . GLY A 1 85 ? 0.911 6.458 -1.857 1.00 98.25 85 GLY A C 1
ATOM 675 O O . GLY A 1 85 ? 0.801 7.401 -1.077 1.00 98.25 85 GLY A O 1
ATOM 676 N N . ASN A 1 86 ? 0.685 6.576 -3.170 1.00 98.44 86 ASN A N 1
ATOM 677 C CA . ASN A 1 86 ? 0.188 7.796 -3.822 1.00 98.44 86 ASN A CA 1
ATOM 678 C C . ASN A 1 86 ? -1.162 7.593 -4.541 1.00 98.44 86 ASN A C 1
ATOM 680 O O . ASN A 1 86 ? -1.625 8.484 -5.253 1.00 98.44 86 ASN A O 1
ATOM 684 N N . CYS A 1 87 ? -1.821 6.453 -4.317 1.00 98.62 87 CYS A N 1
ATOM 685 C CA . CYS A 1 87 ? -3.120 6.136 -4.896 1.00 98.62 87 CYS A CA 1
ATOM 686 C C . CYS A 1 87 ? -4.254 6.836 -4.136 1.00 98.62 87 CYS A C 1
ATOM 688 O O . CYS A 1 87 ? -4.310 6.769 -2.905 1.00 98.62 87 CYS A O 1
ATOM 690 N N . ALA A 1 88 ? -5.206 7.443 -4.849 1.00 98.44 88 ALA A N 1
ATOM 691 C CA . ALA A 1 88 ? -6.370 8.120 -4.263 1.00 98.44 88 ALA A CA 1
ATOM 692 C C . ALA A 1 88 ? -7.246 7.208 -3.388 1.00 98.44 88 ALA A C 1
ATOM 694 O O . ALA A 1 88 ? -7.983 7.693 -2.536 1.00 98.44 88 ALA A O 1
ATOM 695 N N . ALA A 1 89 ? -7.158 5.886 -3.555 1.00 98.19 89 ALA A N 1
ATOM 696 C CA . ALA A 1 89 ? -7.883 4.917 -2.736 1.00 98.19 89 ALA A CA 1
ATOM 697 C C . ALA A 1 89 ? -7.142 4.472 -1.468 1.00 98.19 89 ALA A C 1
ATOM 699 O O . ALA A 1 89 ? -7.701 3.704 -0.681 1.00 98.19 89 ALA A O 1
ATOM 700 N N . PHE A 1 90 ? -5.885 4.873 -1.285 1.00 98.69 90 PHE A N 1
ATOM 701 C CA . PHE A 1 90 ? -5.077 4.447 -0.150 1.00 98.69 90 PHE A CA 1
ATOM 702 C C . PHE A 1 90 ? -5.316 5.365 1.044 1.00 98.69 90 PHE A C 1
ATOM 704 O O . PHE A 1 90 ? -4.930 6.531 1.044 1.00 98.69 90 PHE A O 1
ATOM 711 N N . ASP A 1 91 ? -5.984 4.827 2.058 1.00 98.50 91 ASP A N 1
ATOM 712 C CA . ASP A 1 91 ? -6.392 5.548 3.253 1.00 98.50 91 ASP A CA 1
ATOM 713 C C . ASP A 1 91 ? -5.406 5.324 4.399 1.00 98.50 91 ASP A C 1
ATOM 715 O O . ASP A 1 91 ? -5.239 4.208 4.898 1.00 98.50 91 ASP A O 1
ATOM 719 N N . ILE A 1 92 ? -4.756 6.415 4.796 1.00 98.31 92 ILE A N 1
ATOM 720 C CA . ILE A 1 92 ? -3.852 6.509 5.944 1.00 98.31 92 ILE A CA 1
ATOM 721 C C . ILE A 1 92 ? -4.343 7.558 6.950 1.00 98.31 92 ILE A C 1
ATOM 723 O O . ILE A 1 92 ? -3.548 8.101 7.718 1.00 98.31 92 ILE A O 1
ATOM 727 N N . SER A 1 93 ? -5.639 7.883 6.941 1.00 97.50 93 SER A N 1
ATOM 728 C CA . SER A 1 93 ? -6.221 8.765 7.954 1.00 97.50 93 SER A CA 1
ATOM 729 C C . SER A 1 93 ? -5.992 8.185 9.359 1.00 97.50 93 SER A C 1
ATOM 731 O O . SER A 1 93 ? -5.974 6.958 9.524 1.00 97.50 93 SER A O 1
ATOM 733 N N . PRO A 1 94 ? -5.850 9.029 10.400 1.00 96.38 94 PRO A N 1
ATOM 734 C CA . PRO A 1 94 ? -5.620 8.558 11.766 1.00 96.38 94 PRO A CA 1
ATOM 735 C C . PRO A 1 94 ? -6.651 7.521 12.228 1.00 96.38 94 PRO A C 1
ATOM 737 O O . PRO A 1 94 ? -6.293 6.515 12.836 1.00 96.38 94 PRO A O 1
ATOM 740 N N . LYS A 1 95 ? -7.925 7.719 11.861 1.00 95.00 95 LYS A N 1
ATOM 741 C CA . LYS A 1 95 ? -9.013 6.775 12.144 1.00 95.00 95 LYS A CA 1
ATOM 742 C C . LYS A 1 95 ? -8.758 5.407 11.512 1.00 95.00 95 LYS A C 1
ATOM 744 O O . LYS A 1 95 ? -8.869 4.392 12.193 1.00 95.00 95 LYS A O 1
ATOM 749 N N . THR A 1 96 ? -8.399 5.376 10.231 1.00 96.19 96 THR A N 1
ATOM 750 C CA . THR A 1 96 ? -8.116 4.133 9.507 1.00 96.19 96 THR A CA 1
ATOM 751 C C . THR A 1 96 ? -6.885 3.421 10.059 1.00 96.19 96 THR A C 1
ATOM 753 O O . THR A 1 96 ? -6.927 2.206 10.246 1.00 96.19 96 THR A O 1
ATOM 756 N N . LEU A 1 97 ? -5.806 4.145 10.364 1.00 96.44 97 LEU A N 1
ATOM 757 C CA . LEU A 1 97 ? -4.598 3.543 10.936 1.00 96.44 97 LEU A CA 1
ATOM 758 C C . LEU A 1 97 ? -4.854 2.968 12.332 1.00 96.44 97 LEU A C 1
ATOM 760 O O . LEU A 1 97 ? -4.448 1.842 12.593 1.00 96.44 97 LEU A O 1
ATOM 764 N N . ASN A 1 98 ? -5.611 3.672 13.176 1.00 94.44 98 ASN A N 1
ATOM 765 C CA . ASN A 1 98 ? -6.052 3.164 14.477 1.00 94.44 98 ASN A CA 1
ATOM 766 C C . ASN A 1 98 ? -6.909 1.896 14.340 1.00 94.44 98 ASN A C 1
ATOM 768 O O . ASN A 1 98 ? -6.782 0.960 15.118 1.00 94.44 98 ASN A O 1
ATOM 772 N N . CYS A 1 99 ? -7.760 1.825 13.314 1.00 94.94 99 CYS A N 1
ATOM 773 C CA . CYS A 1 99 ? -8.464 0.590 12.998 1.00 94.94 99 CYS A CA 1
ATOM 774 C C . CYS A 1 99 ? -7.488 -0.526 12.606 1.00 94.94 99 CYS A C 1
ATOM 776 O O . CYS A 1 99 ? -7.578 -1.623 13.136 1.00 94.94 99 CYS A O 1
ATOM 778 N N . ILE A 1 100 ? -6.538 -0.285 11.701 1.00 95.81 100 ILE A N 1
ATOM 779 C CA . ILE A 1 100 ? -5.549 -1.306 11.318 1.00 95.81 100 ILE A CA 1
ATOM 780 C C . ILE A 1 100 ? -4.790 -1.821 12.538 1.00 95.81 100 ILE A C 1
ATOM 782 O O . ILE A 1 100 ? -4.602 -3.031 12.644 1.00 95.81 100 ILE A O 1
ATOM 786 N N . GLU A 1 101 ? -4.405 -0.912 13.424 1.00 94.00 101 GLU A N 1
ATOM 787 C CA . GLU A 1 101 ? -3.636 -1.190 14.624 1.00 94.00 101 GLU A CA 1
ATOM 788 C C . GLU A 1 101 ? -4.374 -2.099 15.606 1.00 94.00 101 GLU A C 1
ATOM 790 O O . GLU A 1 101 ? -3.874 -3.184 15.882 1.00 94.00 101 GLU A O 1
ATOM 795 N N . LYS A 1 102 ? -5.616 -1.772 15.974 1.00 90.81 102 LYS A N 1
ATOM 796 C CA . LYS A 1 102 ? -6.472 -2.637 16.808 1.00 90.81 102 LYS A CA 1
ATOM 797 C C . LYS A 1 102 ? -6.678 -4.039 16.246 1.00 90.81 102 LYS A C 1
ATOM 799 O O . LYS A 1 102 ? -6.843 -5.005 16.973 1.00 90.81 102 LYS A O 1
ATOM 804 N N . GLY A 1 103 ? -6.675 -4.169 14.920 1.00 91.19 103 GLY A N 1
ATOM 805 C CA . GLY A 1 103 ? -6.768 -5.474 14.261 1.00 91.19 103 GLY A CA 1
ATOM 806 C C . GLY A 1 103 ? -5.430 -6.192 14.094 1.00 91.19 103 GLY A C 1
ATOM 807 O O . GLY A 1 103 ? -5.366 -7.176 13.358 1.00 91.19 103 GLY A O 1
ATOM 808 N N . LEU A 1 104 ? -4.353 -5.635 14.644 1.00 89.81 104 LEU A N 1
ATOM 809 C CA . LEU A 1 104 ? -3.033 -6.243 14.798 1.00 89.81 104 LEU A CA 1
ATOM 810 C C . LEU A 1 104 ? -2.704 -6.492 16.281 1.00 89.81 104 LEU A C 1
ATOM 812 O O . LEU A 1 104 ? -1.833 -7.314 16.547 1.00 89.81 104 LEU A O 1
ATOM 816 N N . GLU A 1 105 ? -3.398 -5.831 17.219 1.00 72.44 105 GLU A N 1
ATOM 817 C CA . GLU A 1 105 ? -3.356 -6.093 18.665 1.00 72.44 105 GLU A CA 1
ATOM 818 C C . GLU A 1 105 ? -3.831 -7.532 18.967 1.00 72.44 105 GLU A C 1
ATOM 820 O O . GLU A 1 105 ? -5.000 -7.810 19.222 1.00 72.44 105 GLU A O 1
ATOM 825 N N . GLY A 1 106 ? -2.905 -8.482 18.865 1.00 59.81 106 GLY A N 1
ATOM 826 C CA . GLY A 1 106 ? -3.114 -9.907 19.136 1.00 59.81 106 GLY A CA 1
ATOM 827 C C . GLY A 1 106 ? -1.803 -10.699 19.231 1.00 59.81 106 GLY A C 1
ATOM 828 O O . GLY A 1 106 ? -1.822 -11.917 19.070 1.00 59.81 106 GLY A O 1
ATOM 829 N N . GLY A 1 107 ? -0.676 -10.003 19.436 1.00 58.19 107 GLY A N 1
ATOM 830 C CA . GLY A 1 107 ? 0.680 -10.553 19.560 1.00 58.19 107 GLY A CA 1
ATOM 831 C C . GLY A 1 107 ? 1.333 -10.232 20.911 1.00 58.19 107 GLY A C 1
ATOM 832 O O . GLY A 1 107 ? 0.657 -9.769 21.829 1.00 58.19 107 GLY A O 1
ATOM 833 N N . ASP A 1 108 ? 2.637 -10.509 21.028 1.00 53.66 108 ASP A N 1
ATOM 834 C CA . ASP A 1 108 ? 3.434 -10.310 22.247 1.00 53.66 108 ASP A CA 1
ATOM 835 C C . ASP A 1 108 ? 3.258 -8.908 22.844 1.00 53.66 108 ASP A C 1
ATOM 837 O O . ASP A 1 108 ? 3.293 -7.904 22.136 1.00 53.66 108 ASP A O 1
ATOM 841 N N . ALA A 1 109 ? 3.150 -8.834 24.173 1.00 59.28 109 ALA A N 1
ATOM 842 C CA . ALA A 1 109 ? 2.862 -7.605 24.923 1.00 59.28 109 ALA A CA 1
ATOM 843 C C . ALA A 1 109 ? 3.891 -6.464 24.736 1.00 59.28 109 ALA A C 1
ATOM 845 O O . ALA A 1 109 ? 3.661 -5.353 25.211 1.00 59.28 109 ALA A O 1
ATOM 846 N N . ASN A 1 110 ? 5.014 -6.733 24.062 1.00 60.47 110 ASN A N 1
ATOM 847 C CA . ASN A 1 110 ? 6.097 -5.784 23.813 1.00 60.47 110 ASN A CA 1
ATOM 848 C C . ASN A 1 110 ? 6.094 -5.190 22.392 1.00 60.47 110 ASN A C 1
ATOM 850 O O . ASN A 1 110 ? 6.867 -4.266 22.144 1.00 60.47 110 ASN A O 1
ATOM 854 N N . GLU A 1 111 ? 5.257 -5.680 21.470 1.00 63.81 111 GLU A N 1
ATOM 855 C CA . GLU A 1 111 ? 5.153 -5.143 20.108 1.00 63.81 111 GLU A CA 1
ATOM 856 C C . GLU A 1 111 ? 3.781 -4.517 19.870 1.00 63.81 111 GLU A C 1
ATOM 858 O O . GLU A 1 111 ? 2.735 -5.145 20.033 1.00 63.81 111 GLU A O 1
ATOM 863 N N . THR A 1 112 ? 3.781 -3.253 19.449 1.00 77.75 112 THR A N 1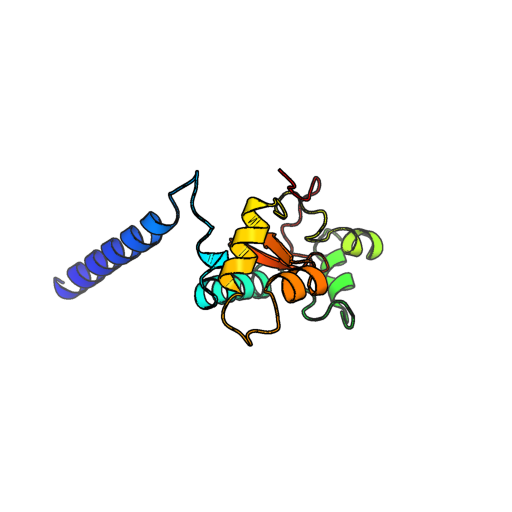
ATOM 864 C CA . THR A 1 112 ? 2.540 -2.548 19.115 1.00 77.75 112 THR A CA 1
ATOM 865 C C . THR A 1 112 ? 2.171 -2.822 17.660 1.00 77.75 112 THR A C 1
ATOM 867 O O . THR A 1 112 ? 3.044 -2.914 16.791 1.00 77.75 112 THR A O 1
ATOM 870 N N . GLY A 1 113 ? 0.876 -2.859 17.325 1.00 89.19 113 GLY A N 1
ATOM 871 C CA . GLY A 1 113 ? 0.454 -2.957 15.919 1.00 89.19 113 GLY A CA 1
ATOM 872 C C . GLY A 1 113 ? 1.028 -1.818 15.054 1.00 89.19 113 GLY A C 1
ATOM 873 O O . GLY A 1 113 ? 1.234 -1.973 13.844 1.00 89.19 113 GLY A O 1
ATOM 874 N N . TRP A 1 114 ? 1.382 -0.695 15.686 1.00 92.75 114 TRP A N 1
ATOM 875 C CA . TRP A 1 114 ? 2.075 0.429 15.068 1.00 92.75 114 TRP A CA 1
ATOM 876 C C . TRP A 1 114 ? 3.464 0.105 14.512 1.00 92.75 114 TRP A C 1
ATOM 878 O O . TRP A 1 114 ? 3.839 0.700 13.499 1.00 92.75 114 TRP A O 1
ATOM 888 N N . ASP A 1 115 ? 4.222 -0.819 15.105 1.00 91.56 115 ASP A N 1
ATOM 889 C CA . ASP A 1 115 ? 5.533 -1.222 14.578 1.00 91.56 115 ASP A CA 1
ATOM 890 C C . ASP A 1 115 ? 5.384 -1.858 13.196 1.00 91.56 115 ASP A C 1
ATOM 892 O O . ASP A 1 115 ? 6.041 -1.453 12.232 1.00 91.56 115 ASP A O 1
ATOM 896 N N . THR A 1 116 ? 4.401 -2.749 13.057 1.00 92.50 116 THR A N 1
ATOM 897 C CA . THR A 1 116 ? 4.036 -3.358 11.774 1.00 92.50 116 THR A CA 1
ATOM 898 C C . THR A 1 116 ? 3.508 -2.318 10.779 1.00 92.50 116 THR A C 1
ATOM 900 O O . THR A 1 116 ? 3.894 -2.330 9.605 1.00 92.50 116 THR A O 1
ATOM 903 N N . ILE A 1 117 ? 2.662 -1.379 11.224 1.00 95.88 117 ILE A N 1
ATOM 904 C CA . ILE A 1 117 ? 2.147 -0.297 10.367 1.00 95.88 117 ILE A CA 1
ATOM 905 C C . ILE A 1 117 ? 3.288 0.561 9.821 1.00 95.88 117 ILE A C 1
ATOM 907 O O . ILE A 1 117 ? 3.307 0.845 8.621 1.00 95.88 117 ILE A O 1
ATOM 911 N N . ARG A 1 118 ? 4.251 0.948 10.664 1.00 96.00 118 ARG A N 1
ATOM 912 C CA . ARG A 1 118 ? 5.407 1.760 10.262 1.00 96.00 118 ARG A CA 1
ATOM 913 C C . ARG A 1 118 ? 6.343 0.994 9.333 1.00 96.00 118 ARG A C 1
ATOM 915 O O . ARG A 1 118 ? 6.685 1.514 8.271 1.00 96.00 118 ARG A O 1
ATOM 922 N N . ALA A 1 119 ? 6.710 -0.238 9.690 1.00 94.06 119 ALA A N 1
ATOM 923 C CA . ALA A 1 119 ? 7.614 -1.070 8.897 1.00 94.06 119 ALA A CA 1
ATOM 924 C C . ALA A 1 119 ? 7.043 -1.360 7.499 1.00 94.06 119 ALA A C 1
ATOM 926 O O . ALA A 1 119 ? 7.732 -1.211 6.487 1.00 94.06 119 ALA A O 1
ATOM 927 N N . GLY A 1 120 ? 5.755 -1.709 7.430 1.00 94.69 120 GLY A N 1
ATOM 928 C CA . GLY A 1 120 ? 5.055 -1.987 6.177 1.00 94.69 120 GLY A CA 1
ATOM 929 C C . GLY A 1 120 ? 4.560 -0.748 5.429 1.00 94.69 120 GLY A C 1
ATOM 930 O O . GLY A 1 120 ? 4.122 -0.877 4.283 1.00 94.69 120 GLY A O 1
ATOM 931 N N . LYS A 1 121 ? 4.601 0.437 6.059 1.00 97.69 121 LYS A N 1
ATOM 932 C CA . LYS A 1 121 ? 3.876 1.644 5.621 1.00 97.69 121 LYS A CA 1
ATOM 933 C C . LYS A 1 121 ? 2.440 1.286 5.225 1.00 97.69 121 LYS A C 1
ATOM 935 O O . LYS A 1 121 ? 2.040 1.447 4.068 1.00 97.69 121 LYS A O 1
ATOM 940 N N . LEU A 1 12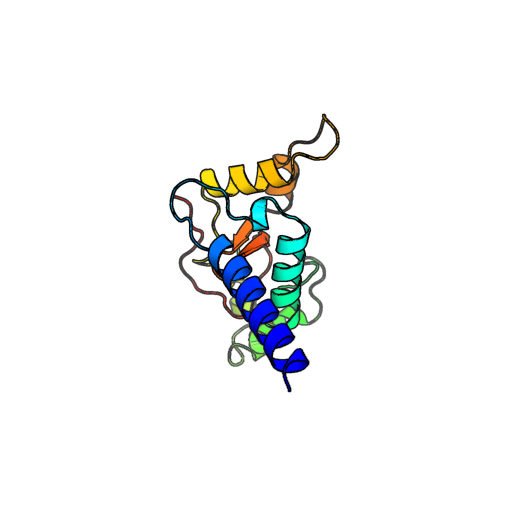2 ? 1.721 0.677 6.167 1.00 98.19 122 LEU A N 1
ATOM 941 C CA . LEU A 1 122 ? 0.384 0.146 5.927 1.00 98.19 122 LEU A CA 1
ATOM 942 C C . LEU A 1 122 ? -0.656 1.263 5.798 1.00 98.19 122 LEU A C 1
ATOM 944 O O . LEU A 1 122 ? -0.529 2.333 6.383 1.00 98.19 122 LEU A O 1
ATOM 948 N N . GLY A 1 123 ? -1.708 0.962 5.049 1.00 98.31 123 GLY A N 1
ATOM 949 C CA . GLY A 1 123 ? -2.926 1.755 4.933 1.00 98.31 123 GLY A CA 1
ATOM 950 C C . GLY A 1 123 ? -4.067 0.868 4.453 1.00 98.31 123 GLY A C 1
ATOM 951 O O . GLY A 1 123 ? -3.881 -0.328 4.218 1.00 98.31 123 GLY A O 1
ATOM 952 N N . TYR A 1 124 ? -5.262 1.421 4.306 1.00 98.44 124 TYR A N 1
ATOM 953 C CA . TYR A 1 124 ? -6.423 0.668 3.839 1.00 98.44 124 TYR A CA 1
ATOM 954 C C . TYR A 1 124 ? -6.733 1.005 2.385 1.00 98.44 124 TYR A C 1
ATOM 956 O O . TYR A 1 124 ? -6.921 2.166 2.036 1.00 98.44 124 TYR A O 1
ATOM 964 N N . CYS A 1 125 ? -6.811 -0.002 1.519 1.00 98.50 125 CYS A N 1
ATOM 965 C CA . CYS A 1 125 ? -7.297 0.202 0.161 1.00 98.50 125 CYS A CA 1
ATOM 966 C C . CYS A 1 125 ? -8.826 0.298 0.188 1.00 98.50 125 CYS A C 1
ATOM 968 O O . CYS A 1 125 ? -9.507 -0.705 0.400 1.00 98.50 125 CYS A O 1
ATOM 970 N N . LYS A 1 126 ? -9.379 1.492 -0.047 1.00 97.19 126 LYS A N 1
ATOM 971 C CA . LYS A 1 126 ? -10.832 1.708 -0.098 1.00 97.19 126 LYS A CA 1
ATOM 972 C C . LYS A 1 126 ? -11.507 1.081 -1.318 1.00 97.19 126 LYS A C 1
ATOM 974 O O . LYS A 1 126 ? -12.686 0.775 -1.220 1.00 97.19 126 LYS A O 1
ATOM 979 N N . MET A 1 127 ? -10.780 0.852 -2.415 1.00 96.75 127 MET A N 1
ATOM 980 C CA . MET A 1 127 ? -11.311 0.172 -3.609 1.00 96.75 127 MET A CA 1
ATOM 981 C C . MET A 1 127 ? -11.442 -1.343 -3.408 1.00 96.75 127 MET A C 1
ATOM 983 O O . MET A 1 127 ? -12.445 -1.931 -3.796 1.00 96.75 127 MET A O 1
ATOM 987 N N . HIS A 1 128 ? -10.442 -1.971 -2.7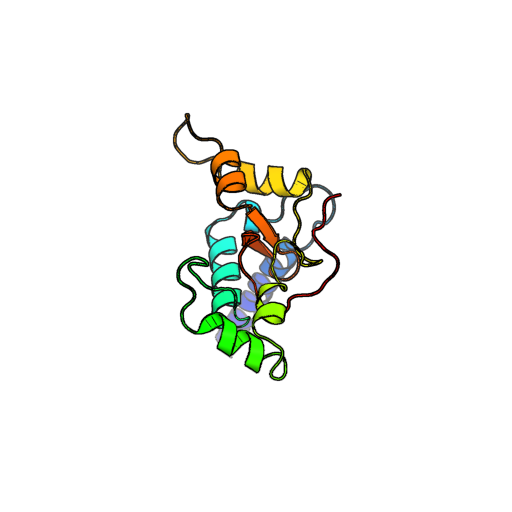82 1.00 97.94 128 HIS A N 1
ATOM 988 C CA . HIS A 1 128 ? -10.345 -3.440 -2.698 1.00 97.94 128 HIS A CA 1
ATOM 989 C C . HIS A 1 128 ? -10.545 -3.998 -1.292 1.00 97.94 128 HIS A C 1
ATOM 991 O O . HIS A 1 128 ? -10.503 -5.210 -1.091 1.00 97.94 128 HIS A O 1
ATOM 997 N N . HIS A 1 129 ? -10.769 -3.119 -0.319 1.00 98.00 129 HIS A N 1
ATOM 998 C CA . HIS A 1 129 ? -11.166 -3.438 1.047 1.00 98.00 129 HIS A CA 1
ATOM 999 C C . HIS A 1 129 ? -10.193 -4.364 1.795 1.00 98.00 129 HIS A C 1
ATOM 1001 O O . HIS A 1 129 ? -10.591 -5.378 2.367 1.00 98.00 129 HIS A O 1
ATOM 1007 N N . PHE A 1 130 ? -8.902 -4.029 1.801 1.00 98.44 130 PHE A N 1
ATOM 1008 C CA . PHE A 1 130 ? -7.883 -4.742 2.581 1.00 98.44 130 PHE A CA 1
ATOM 1009 C C . PHE A 1 130 ? -6.749 -3.801 3.026 1.00 98.44 130 PHE A C 1
ATOM 1011 O O . PHE A 1 130 ? -6.569 -2.716 2.469 1.00 98.44 130 PHE A O 1
ATOM 1018 N N . LYS A 1 131 ? -5.964 -4.223 4.024 1.00 98.00 131 LYS A N 1
ATOM 1019 C CA . LYS A 1 131 ? -4.720 -3.572 4.466 1.00 98.00 131 LYS A CA 1
ATOM 1020 C C . LYS A 1 131 ? -3.674 -3.636 3.332 1.00 98.00 131 LYS A C 1
ATOM 1022 O O . LYS A 1 131 ? -3.082 -4.693 3.109 1.00 98.00 131 LYS A O 1
ATOM 1027 N N . CYS A 1 132 ? -3.452 -2.535 2.608 1.00 97.62 132 CYS A N 1
ATOM 1028 C CA . CYS A 1 132 ? -2.395 -2.407 1.592 1.00 97.62 132 CYS A CA 1
ATOM 1029 C C . CYS A 1 132 ? -1.071 -1.932 2.229 1.00 97.62 132 CYS A C 1
ATOM 1031 O O . CYS A 1 132 ? -1.061 -1.316 3.292 1.00 97.62 132 CYS A O 1
ATOM 1033 N N . ALA A 1 133 ? 0.051 -2.196 1.555 1.00 98.25 133 ALA A N 1
ATOM 1034 C CA . ALA A 1 133 ? 1.366 -1.621 1.831 1.00 98.25 133 ALA A CA 1
ATOM 1035 C C . ALA A 1 133 ? 1.733 -0.564 0.776 1.00 98.25 133 ALA A C 1
ATOM 1037 O O . ALA A 1 133 ? 1.608 -0.821 -0.423 1.00 98.25 133 ALA A O 1
ATOM 1038 N N . ALA A 1 134 ? 2.245 0.590 1.210 1.00 98.19 134 ALA A N 1
ATOM 1039 C CA . ALA A 1 134 ? 2.481 1.748 0.344 1.00 98.19 134 ALA A CA 1
ATOM 1040 C C . ALA A 1 134 ? 3.430 1.491 -0.844 1.00 98.19 134 ALA A C 1
ATOM 1042 O O . ALA A 1 134 ? 3.299 2.153 -1.867 1.00 98.19 134 ALA A O 1
ATOM 1043 N N . LYS A 1 135 ? 4.377 0.548 -0.722 1.00 97.88 135 LYS A N 1
ATOM 1044 C CA . LYS A 1 135 ? 5.367 0.217 -1.770 1.00 97.88 135 LYS A CA 1
ATOM 1045 C C . LYS A 1 135 ? 4.862 -0.750 -2.850 1.00 97.88 135 LYS A C 1
ATOM 1047 O O . LYS A 1 135 ? 5.619 -1.073 -3.758 1.00 97.88 135 LYS A O 1
ATOM 1052 N N . ARG A 1 136 ? 3.642 -1.272 -2.726 1.00 98.19 136 ARG A N 1
ATOM 1053 C CA . ARG A 1 136 ? 3.035 -2.141 -3.747 1.00 98.19 136 ARG A CA 1
ATOM 1054 C C . ARG A 1 136 ? 2.143 -1.334 -4.677 1.00 98.19 136 ARG A C 1
ATOM 1056 O O . ARG A 1 136 ? 1.786 -0.211 -4.349 1.00 98.19 136 ARG A O 1
ATOM 1063 N N . THR A 1 137 ? 1.754 -1.925 -5.792 1.00 98.44 137 THR A N 1
ATOM 1064 C CA . THR A 1 137 ? 0.796 -1.385 -6.760 1.00 98.44 137 THR A CA 1
ATOM 1065 C C . THR A 1 137 ? -0.265 -2.433 -7.103 1.00 98.44 137 THR A C 1
ATOM 1067 O O . THR A 1 137 ? -0.177 -3.570 -6.642 1.00 98.44 137 THR A O 1
ATOM 1070 N N . CYS A 1 138 ? -1.278 -2.041 -7.867 1.00 98.44 138 CYS A N 1
ATOM 1071 C CA . CYS A 1 138 ? -2.291 -2.896 -8.481 1.00 98.44 138 CYS A CA 1
ATOM 1072 C C . CYS A 1 138 ? -2.753 -2.258 -9.798 1.00 98.44 138 CYS A C 1
ATOM 1074 O O . CYS A 1 138 ? -2.552 -1.063 -10.009 1.00 98.44 138 CYS A O 1
ATOM 1076 N N . ASP A 1 139 ? -3.462 -3.017 -10.622 1.00 98.25 139 ASP A N 1
ATOM 1077 C CA . ASP A 1 139 ? -3.898 -2.603 -11.964 1.00 98.25 139 ASP A CA 1
ATOM 1078 C C . ASP A 1 139 ? -4.955 -1.493 -11.948 1.00 98.25 139 ASP A C 1
ATOM 1080 O O . ASP A 1 139 ? -5.230 -0.865 -12.957 1.00 98.25 139 ASP A O 1
ATOM 1084 N N . THR A 1 140 ? -5.551 -1.213 -10.788 1.00 97.56 140 THR A N 1
ATOM 1085 C CA . THR A 1 140 ? -6.570 -0.165 -10.633 1.00 97.56 140 THR A CA 1
ATOM 1086 C C . THR A 1 140 ? -6.010 1.101 -9.979 1.00 97.56 140 THR A C 1
ATOM 1088 O O . THR A 1 140 ? -6.737 1.796 -9.265 1.00 97.56 140 THR A O 1
ATOM 1091 N N . TRP A 1 141 ? -4.701 1.344 -10.078 1.00 98.38 141 TRP A N 1
ATOM 1092 C CA . TRP A 1 141 ? -4.092 2.535 -9.490 1.00 98.38 141 TRP A CA 1
ATOM 1093 C C . TRP A 1 141 ? -4.722 3.813 -10.062 1.00 98.38 141 TRP A C 1
ATOM 1095 O O . TRP A 1 141 ? -5.005 3.897 -11.253 1.00 98.38 141 TRP A O 1
ATOM 1105 N N . VAL A 1 142 ? -4.935 4.816 -9.205 1.00 97.94 142 VAL A N 1
ATOM 1106 C CA . VAL A 1 142 ? -5.459 6.131 -9.597 1.00 97.94 142 VAL A CA 1
ATOM 1107 C C . VAL A 1 142 ? -4.703 7.215 -8.837 1.00 97.94 142 VAL A C 1
ATOM 1109 O O . VAL A 1 142 ? -4.572 7.131 -7.615 1.00 97.94 142 VAL A O 1
ATOM 1112 N N . THR A 1 143 ? -4.234 8.241 -9.546 1.00 97.12 143 THR A N 1
ATOM 1113 C CA . THR A 1 143 ? -3.513 9.389 -8.968 1.00 97.12 143 THR A CA 1
ATOM 1114 C C . THR A 1 143 ? -4.356 10.193 -7.967 1.00 97.12 143 THR A C 1
ATOM 1116 O O . THR A 1 143 ? -5.583 10.135 -7.986 1.00 97.12 143 THR A O 1
ATOM 1119 N N . GLY A 1 144 ? -3.701 10.991 -7.115 1.00 95.44 144 GLY A N 1
ATOM 1120 C CA . GLY A 1 144 ? -4.358 11.958 -6.220 1.00 95.44 144 GLY A CA 1
ATOM 1121 C C . GLY A 1 144 ? -4.411 11.565 -4.741 1.00 95.44 144 GLY A C 1
ATOM 1122 O O . GLY A 1 144 ? -5.131 12.191 -3.967 1.00 95.44 144 GLY A O 1
ATOM 1123 N N . GLY A 1 145 ? -3.669 10.537 -4.330 1.00 95.56 145 GLY A N 1
ATOM 1124 C CA . GLY A 1 145 ? -3.599 10.101 -2.938 1.00 95.56 145 GLY A CA 1
ATOM 1125 C C . GLY A 1 145 ? -2.334 10.519 -2.185 1.00 95.56 145 GLY A C 1
ATOM 1126 O O . GLY A 1 145 ? -1.492 11.256 -2.700 1.00 95.56 145 GLY A O 1
ATOM 1127 N N . PRO A 1 146 ? -2.155 10.001 -0.959 1.00 97.81 146 PRO A N 1
ATOM 1128 C CA . PRO A 1 146 ? -3.101 9.158 -0.226 1.00 97.81 146 PRO A CA 1
ATOM 1129 C C . PRO A 1 146 ? -4.164 9.987 0.517 1.00 97.81 146 PRO A C 1
ATOM 1131 O O . PRO A 1 146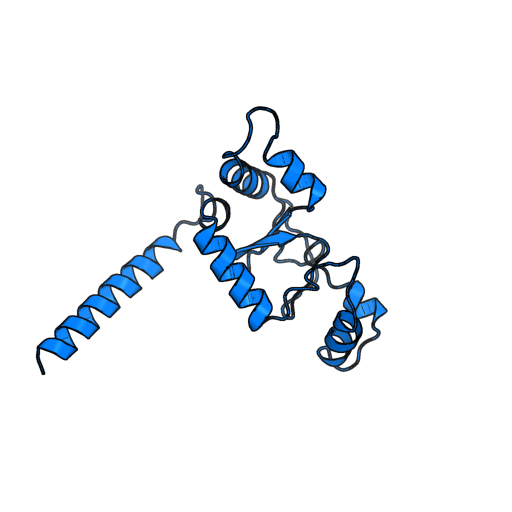 ? -3.994 11.188 0.732 1.00 97.81 146 PRO A O 1
ATOM 1134 N N . ILE A 1 147 ? -5.238 9.341 0.973 1.00 98.12 147 ILE A N 1
ATOM 1135 C CA . ILE A 1 147 ? -6.243 9.957 1.851 1.00 98.12 147 ILE A CA 1
ATOM 1136 C C . ILE A 1 147 ? -5.644 10.092 3.254 1.00 98.12 147 ILE A C 1
ATOM 1138 O O . ILE A 1 147 ? -5.198 9.107 3.841 1.00 98.12 147 ILE A O 1
ATOM 1142 N N . LYS A 1 148 ? -5.641 11.313 3.796 1.00 96.50 148 LYS A N 1
ATOM 1143 C CA . LYS A 1 148 ? -5.027 11.643 5.098 1.00 96.50 148 LYS A CA 1
ATOM 1144 C C . LYS A 1 148 ? -6.013 12.169 6.144 1.00 96.50 148 LYS A C 1
ATOM 1146 O O . LYS A 1 148 ? -5.629 12.306 7.302 1.00 96.50 148 LYS A O 1
ATOM 1151 N N . LYS A 1 149 ? -7.240 12.503 5.743 1.00 87.69 149 LYS A N 1
ATOM 1152 C CA . LYS A 1 149 ? -8.274 13.116 6.583 1.00 87.69 149 LYS A CA 1
ATOM 1153 C C . LYS A 1 149 ? -9.569 12.334 6.448 1.00 87.69 149 LYS A C 1
ATOM 1155 O O . LYS A 1 149 ? -9.849 11.900 5.307 1.00 87.69 149 LYS A O 1
#

Secondary structure (DSSP, 8-state):
-HHHHHHHHHHHHHHHHHHHTT---SSSPPHHHH-HHHHHHHHHHHHHHS--B-SSTTS-TTHHHHHHHHTTS--HHHHHH--GGG-TTEE--HHHHHHHHHTT--S-TT--HHHHHHHHTEEEETTTTEEEETT-B-TT--SS--B--

Sequence (149 aa):
MLRRYIINEIRKVILSEKVKEDKKSGDTCPRATQDPVLNTKNRNKAIKQLGYGPANPAKPGDFWEEKAEMWDDIPVSEAKSMLCGNCAAFDISPKTLNCIEKGLEGGDANETGWDTIRAGKLGYCKMHHFKCAAKRTCDTWVTGGPIKK

pLDDT: mean 89.63, std 14.62, range [43.34, 98.75]

Radius of gyration: 18.2 Å; chains: 1; bounding box: 52×42×48 Å